Protein AF-A0A519PUT9-F1 (afdb_monomer_lite)

Secondary structure (DSSP, 8-state):
-HHHHHHTT-SSHHHHHHHHHHHHHS-S--S-HHHHHHHH-HHHHHHHHHHHHTT-SPPPP---

Structure (mmCIF, N/CA/C/O backbone):
data_AF-A0A519PUT9-F1
#
_entry.id   AF-A0A519PUT9-F1
#
loop_
_atom_site.group_PDB
_atom_site.id
_atom_site.type_symbol
_atom_site.label_atom_id
_atom_site.label_alt_id
_atom_site.label_comp_id
_atom_site.label_asym_id
_atom_site.label_entity_id
_atom_site.label_seq_id
_atom_site.pdbx_PDB_ins_code
_atom_site.Cartn_x
_a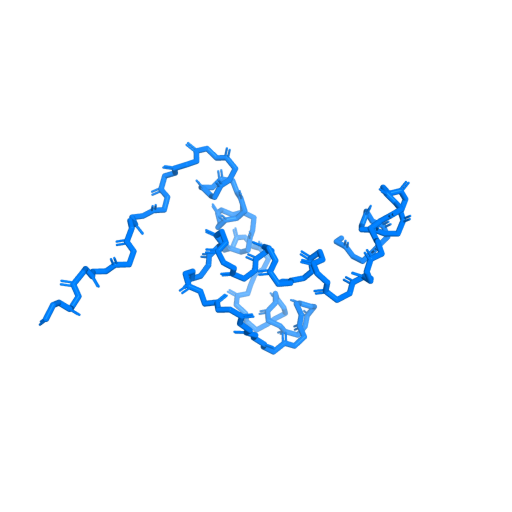tom_site.Cartn_y
_atom_site.Cartn_z
_atom_site.occupancy
_atom_site.B_iso_or_equiv
_atom_site.auth_seq_id
_atom_site.auth_comp_id
_atom_site.auth_asym_id
_atom_site.auth_atom_id
_atom_site.pdbx_PDB_model_num
ATOM 1 N N . VAL A 1 1 ? -2.285 -8.810 -3.697 1.00 86.38 1 VAL A N 1
ATOM 2 C CA . VAL A 1 1 ? -1.503 -7.623 -4.133 1.00 86.38 1 VAL A CA 1
ATOM 3 C C . VAL A 1 1 ? -0.256 -7.950 -4.955 1.00 86.38 1 VAL A C 1
ATOM 5 O O . VAL A 1 1 ? -0.165 -7.425 -6.051 1.00 86.38 1 VAL A O 1
ATOM 8 N N . TYR A 1 2 ? 0.686 -8.796 -4.503 1.00 90.06 2 TYR A N 1
ATOM 9 C CA . TYR A 1 2 ? 1.873 -9.154 -5.313 1.00 90.06 2 TYR A CA 1
ATOM 10 C C . TYR A 1 2 ? 1.503 -9.904 -6.603 1.00 90.06 2 TYR A C 1
ATOM 12 O O . TYR A 1 2 ? 1.913 -9.486 -7.677 1.00 90.06 2 TYR A O 1
ATOM 20 N N . ALA A 1 3 ? 0.693 -10.968 -6.488 1.00 91.75 3 ALA A N 1
ATOM 21 C CA . ALA A 1 3 ? 0.228 -11.749 -7.639 1.00 91.75 3 ALA A CA 1
ATOM 22 C C . ALA A 1 3 ? -0.489 -10.861 -8.666 1.00 91.75 3 ALA A C 1
ATOM 24 O O . ALA A 1 3 ? -0.076 -10.829 -9.809 1.00 91.75 3 ALA A O 1
ATOM 25 N N . VAL A 1 4 ? -1.427 -10.018 -8.215 1.00 91.19 4 VAL A N 1
ATOM 26 C CA . VAL A 1 4 ? -2.109 -9.017 -9.058 1.00 91.19 4 VAL A CA 1
ATOM 27 C C . VAL A 1 4 ? -1.115 -8.152 -9.845 1.00 91.19 4 VAL A C 1
ATOM 29 O O . VAL A 1 4 ? -1.223 -8.052 -11.059 1.00 91.19 4 VAL A O 1
ATOM 32 N N . GLY A 1 5 ? -0.100 -7.575 -9.193 1.00 88.06 5 GLY A N 1
ATOM 33 C CA . GLY A 1 5 ? 0.909 -6.773 -9.898 1.00 88.06 5 GLY A CA 1
ATOM 34 C C . GLY A 1 5 ? 1.690 -7.564 -10.957 1.00 88.06 5 GLY A C 1
ATOM 35 O O . GLY A 1 5 ? 2.018 -7.024 -12.012 1.00 88.06 5 GLY A O 1
ATOM 36 N N . LYS A 1 6 ? 1.957 -8.850 -10.695 1.00 88.56 6 LYS A N 1
ATOM 37 C CA . LYS A 1 6 ? 2.619 -9.755 -11.641 1.00 88.56 6 LYS A CA 1
ATOM 38 C C . LYS A 1 6 ? 1.706 -10.133 -12.812 1.00 88.56 6 LYS A C 1
ATOM 40 O O . LYS A 1 6 ? 2.159 -10.107 -13.951 1.00 88.56 6 LYS A O 1
ATOM 45 N N . ASP A 1 7 ? 0.444 -1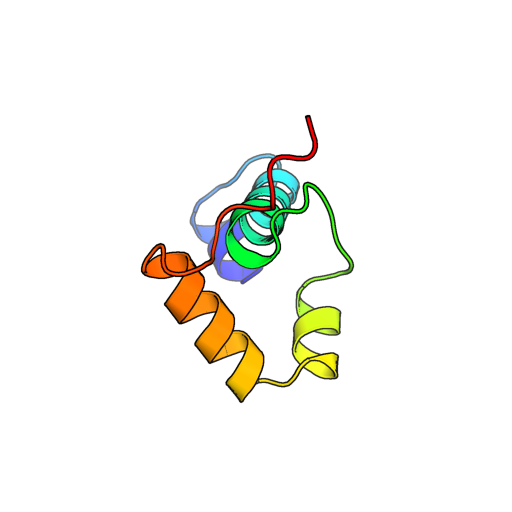0.454 -12.540 1.00 92.94 7 ASP A N 1
ATOM 46 C CA . ASP A 1 7 ? -0.541 -10.886 -13.540 1.00 92.94 7 ASP A CA 1
ATOM 47 C C . ASP A 1 7 ? -0.865 -9.762 -14.535 1.00 92.94 7 ASP A C 1
ATOM 49 O O . ASP A 1 7 ? -1.101 -10.019 -15.712 1.00 92.94 7 ASP A O 1
ATOM 53 N N . HIS A 1 8 ? -0.797 -8.507 -14.083 1.00 88.25 8 HIS A N 1
ATOM 54 C CA . HIS A 1 8 ? -0.935 -7.320 -14.931 1.00 88.25 8 HIS A CA 1
ATOM 55 C C . HIS A 1 8 ? 0.384 -6.856 -15.583 1.00 88.25 8 HIS A C 1
ATOM 57 O O . HIS A 1 8 ? 0.418 -5.780 -16.175 1.00 88.25 8 HIS A O 1
ATOM 63 N N . ALA A 1 9 ? 1.455 -7.655 -15.494 1.00 82.00 9 ALA A N 1
ATOM 64 C CA . ALA A 1 9 ? 2.747 -7.424 -16.148 1.00 82.00 9 ALA A CA 1
ATOM 65 C C . ALA A 1 9 ? 3.363 -6.030 -15.895 1.00 82.00 9 ALA A C 1
ATOM 67 O O . ALA A 1 9 ? 3.981 -5.443 -16.782 1.00 82.00 9 ALA A O 1
ATOM 68 N N . PHE A 1 10 ? 3.224 -5.491 -14.677 1.00 78.06 10 PHE A N 1
ATOM 69 C CA . PHE A 1 10 ? 3.894 -4.241 -14.314 1.00 78.06 10 PHE A CA 1
ATOM 70 C C . PHE A 1 10 ? 5.415 -4.429 -14.286 1.00 78.06 10 PHE A C 1
ATOM 72 O O . PHE A 1 10 ? 5.939 -5.138 -13.421 1.00 78.06 10 PHE A O 1
ATOM 79 N N . GLU A 1 11 ? 6.132 -3.729 -15.170 1.00 79.94 11 GLU A N 1
ATOM 80 C CA . GLU A 1 11 ? 7.593 -3.669 -15.166 1.00 79.94 11 GLU A CA 1
ATOM 81 C C . GLU A 1 11 ? 8.124 -2.232 -15.005 1.00 79.94 11 GLU A C 1
ATOM 83 O O . GLU A 1 11 ? 7.766 -1.351 -15.785 1.00 79.94 11 GLU A O 1
ATOM 88 N N . PRO A 1 12 ? 8.996 -1.981 -14.006 1.00 87.88 12 PRO A N 1
ATOM 89 C CA . PRO A 1 12 ? 9.385 -2.905 -12.938 1.00 87.88 12 PRO A CA 1
ATOM 90 C C . PRO A 1 12 ? 8.231 -3.127 -11.944 1.00 87.88 12 PRO A C 1
ATOM 92 O O . PRO A 1 12 ? 7.533 -2.183 -11.581 1.00 87.88 12 PRO A O 1
ATOM 95 N N . LEU A 1 13 ? 8.097 -4.337 -11.384 1.00 89.00 13 LEU A N 1
ATOM 96 C CA . LEU A 1 13 ? 7.075 -4.660 -10.366 1.00 89.00 13 LEU A CA 1
ATOM 97 C C . LEU A 1 13 ? 7.122 -3.725 -9.140 1.00 89.00 13 LEU A C 1
ATOM 99 O O . LEU A 1 13 ? 6.141 -3.553 -8.424 1.00 89.00 13 LEU A O 1
ATOM 103 N N . ARG A 1 14 ? 8.266 -3.080 -8.891 1.00 89.06 14 ARG A N 1
ATOM 104 C CA . ARG A 1 14 ? 8.404 -2.038 -7.866 1.00 89.06 14 ARG A CA 1
ATOM 105 C C . ARG A 1 14 ? 7.473 -0.842 -8.111 1.00 89.06 14 ARG A C 1
ATOM 107 O O . ARG A 1 14 ? 6.973 -0.287 -7.138 1.00 89.06 14 ARG A O 1
ATOM 114 N N . ALA A 1 15 ? 7.228 -0.468 -9.367 1.00 90.44 15 ALA A N 1
ATOM 115 C CA . ALA A 1 15 ? 6.351 0.645 -9.725 1.00 90.44 15 ALA A CA 1
ATOM 116 C C . ALA A 1 15 ? 4.895 0.383 -9.311 1.00 90.44 15 ALA A C 1
ATOM 118 O O . ALA A 1 15 ? 4.232 1.290 -8.823 1.00 90.44 15 ALA A O 1
ATOM 119 N N . TRP A 1 16 ? 4.433 -0.871 -9.392 1.00 93.44 16 TRP A N 1
ATOM 120 C CA . TRP A 1 16 ? 3.119 -1.277 -8.881 1.00 93.44 16 TRP A CA 1
ATOM 121 C C . TRP A 1 16 ? 2.960 -0.972 -7.385 1.00 93.44 16 TRP A C 1
ATOM 123 O O . TRP A 1 16 ? 1.953 -0.415 -6.957 1.00 93.44 16 TRP A O 1
ATOM 133 N N . PHE A 1 17 ? 3.977 -1.285 -6.578 1.00 93.44 17 PHE A N 1
ATOM 134 C CA . PHE A 1 17 ? 3.942 -0.961 -5.153 1.00 93.44 17 PHE A CA 1
ATOM 135 C C . PHE A 1 17 ? 4.070 0.540 -4.892 1.00 93.44 17 PHE A C 1
ATOM 137 O O . PHE A 1 17 ? 3.409 1.032 -3.986 1.00 93.44 17 PHE A O 1
ATOM 144 N N . GLY A 1 18 ? 4.873 1.261 -5.681 1.00 93.44 18 GLY A N 1
ATOM 145 C CA . GLY A 1 18 ? 4.947 2.725 -5.618 1.00 93.44 18 GLY A CA 1
ATOM 146 C C . GLY A 1 18 ? 3.573 3.368 -5.800 1.00 93.44 18 GLY A C 1
ATOM 147 O O . GLY A 1 18 ? 3.126 4.095 -4.920 1.00 93.44 18 GLY A O 1
ATOM 148 N N . ALA A 1 19 ? 2.850 2.983 -6.855 1.00 93.12 19 ALA A N 1
ATOM 149 C CA . ALA A 1 19 ? 1.496 3.466 -7.115 1.00 93.12 19 ALA A CA 1
ATOM 150 C C . ALA A 1 19 ? 0.524 3.153 -5.962 1.00 93.12 19 ALA A C 1
ATOM 152 O O . ALA A 1 19 ? -0.276 4.005 -5.584 1.00 93.12 19 ALA A O 1
ATOM 153 N N . LEU A 1 20 ? 0.612 1.963 -5.350 1.00 94.19 20 LEU A N 1
ATOM 154 C CA . LEU A 1 20 ? -0.188 1.646 -4.161 1.00 94.19 20 LEU A CA 1
ATOM 155 C C . LEU A 1 20 ? 0.112 2.596 -2.991 1.00 94.19 20 LEU A C 1
ATOM 157 O O . LEU A 1 20 ? -0.817 2.996 -2.298 1.00 94.19 20 LEU A O 1
ATOM 161 N N . TYR A 1 21 ? 1.372 2.968 -2.753 1.00 95.31 21 TYR A N 1
ATOM 162 C CA . TYR A 1 21 ? 1.714 3.909 -1.679 1.00 95.31 21 TYR A CA 1
ATOM 163 C C . TYR A 1 21 ? 1.280 5.339 -1.984 1.00 95.31 21 TYR A C 1
ATOM 165 O O . TYR A 1 21 ? 0.788 6.025 -1.087 1.00 95.31 21 TYR A O 1
ATOM 173 N N . GLU A 1 22 ? 1.407 5.766 -3.235 1.00 94.44 22 GLU A N 1
ATOM 174 C CA . GLU A 1 22 ? 0.982 7.096 -3.661 1.00 94.44 22 GLU A CA 1
ATOM 175 C C . GLU A 1 22 ? -0.531 7.245 -3.517 1.00 94.44 22 GLU A C 1
ATOM 177 O O . GLU A 1 22 ? -0.996 8.191 -2.886 1.00 94.44 22 GLU A O 1
ATOM 182 N N . VAL A 1 23 ? -1.293 6.268 -4.020 1.00 94.12 23 VAL A N 1
ATOM 183 C CA . VAL A 1 23 ? -2.759 6.282 -3.954 1.00 94.12 23 VAL A CA 1
ATOM 184 C C . VAL A 1 23 ? -3.248 6.145 -2.517 1.00 94.12 23 VAL A C 1
ATOM 186 O O . VAL A 1 23 ? -4.110 6.909 -2.102 1.00 94.12 23 VAL A O 1
ATOM 189 N N . LEU A 1 24 ? -2.727 5.180 -1.753 1.00 95.25 24 LEU A N 1
ATOM 190 C CA . LEU A 1 24 ? -3.306 4.831 -0.452 1.00 95.25 24 LEU A CA 1
ATOM 191 C C . LEU A 1 24 ? -2.799 5.702 0.697 1.00 95.25 24 LEU A C 1
ATOM 193 O O . LEU A 1 24 ? -3.525 5.901 1.665 1.00 95.25 24 LEU A O 1
ATOM 197 N N . LEU A 1 25 ? -1.556 6.179 0.628 1.00 93.06 25 LEU A N 1
ATOM 198 C CA . LEU A 1 25 ? -0.889 6.854 1.747 1.00 93.06 25 LEU A CA 1
ATOM 199 C C . LEU A 1 25 ? -0.322 8.231 1.373 1.00 93.06 25 LEU A C 1
ATOM 201 O O . LEU A 1 25 ? 0.235 8.898 2.244 1.00 93.06 25 LEU A O 1
ATOM 205 N N . GLY A 1 26 ? -0.414 8.655 0.106 1.00 93.12 26 GLY A N 1
ATOM 206 C CA . GLY A 1 26 ? 0.196 9.903 -0.362 1.00 93.12 26 GLY A CA 1
ATOM 207 C C . GLY A 1 26 ? 1.728 9.899 -0.300 1.00 93.12 26 GLY A C 1
ATOM 208 O O . GLY A 1 26 ? 2.341 10.961 -0.222 1.00 93.12 26 GLY A O 1
ATOM 209 N N . ALA A 1 27 ? 2.356 8.719 -0.292 1.00 92.44 27 ALA A N 1
ATOM 210 C CA . ALA A 1 27 ? 3.800 8.560 -0.137 1.00 92.44 27 ALA A CA 1
ATOM 211 C C . ALA A 1 27 ? 4.409 7.840 -1.345 1.00 92.44 27 ALA A C 1
ATOM 213 O O . ALA A 1 27 ? 3.858 6.864 -1.833 1.00 92.44 27 ALA A O 1
ATOM 214 N N . SER A 1 28 ? 5.596 8.254 -1.790 1.00 91.00 28 SER A N 1
ATOM 215 C CA . SER A 1 28 ? 6.291 7.623 -2.928 1.00 91.00 28 SER A CA 1
ATOM 216 C C . SER A 1 28 ? 6.940 6.270 -2.595 1.00 91.00 28 SER A C 1
ATOM 218 O O . SER A 1 28 ? 7.403 5.545 -3.476 1.00 91.00 28 SER A O 1
ATOM 220 N N . GLN A 1 29 ? 7.012 5.917 -1.309 1.00 91.62 29 GLN A N 1
ATOM 221 C CA . GLN A 1 29 ? 7.594 4.669 -0.822 1.00 91.62 29 GLN A CA 1
ATOM 222 C C . GLN A 1 29 ? 7.019 4.279 0.544 1.00 91.62 29 GLN A C 1
ATOM 224 O O . GLN A 1 29 ? 6.504 5.119 1.278 1.00 91.62 29 GLN A O 1
ATOM 229 N N . GLY A 1 30 ? 7.168 3.006 0.914 1.00 90.69 30 GLY A N 1
ATOM 230 C CA . GLY A 1 30 ? 6.692 2.482 2.192 1.00 90.69 30 GLY A CA 1
ATOM 231 C C . GLY A 1 30 ? 7.345 1.152 2.590 1.00 90.69 30 GLY A C 1
ATOM 232 O O . GLY A 1 30 ? 8.209 0.641 1.868 1.00 90.69 30 GLY A O 1
ATOM 233 N N . PRO A 1 31 ? 6.956 0.581 3.750 1.00 93.62 31 PRO A N 1
ATOM 234 C CA . PRO A 1 31 ? 7.381 -0.758 4.179 1.00 93.62 31 PRO A CA 1
ATOM 235 C C . PRO A 1 31 ? 6.894 -1.832 3.193 1.00 93.62 31 PRO A C 1
ATOM 237 O O . PRO A 1 31 ? 6.222 -1.533 2.223 1.00 93.62 31 PRO A O 1
ATOM 240 N N . ARG A 1 32 ? 7.174 -3.122 3.408 1.00 94.31 32 ARG A N 1
ATOM 241 C CA . ARG A 1 32 ? 6.549 -4.166 2.568 1.00 94.31 32 ARG A CA 1
ATOM 242 C C . ARG A 1 32 ? 5.032 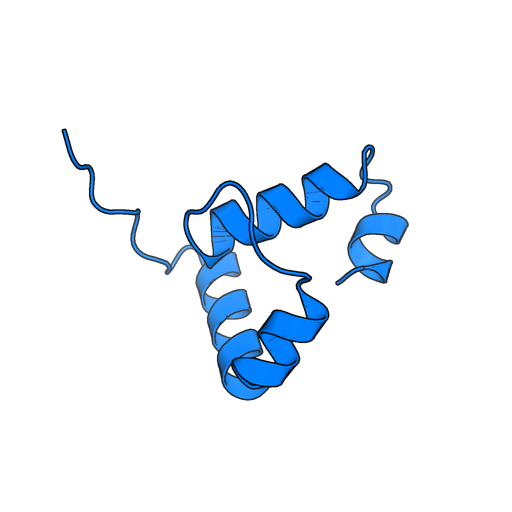-4.173 2.788 1.00 94.31 32 ARG A C 1
ATOM 244 O O . ARG A 1 32 ? 4.595 -4.289 3.932 1.00 94.31 32 ARG A O 1
ATOM 251 N N . PHE A 1 33 ? 4.236 -4.143 1.714 1.00 94.75 33 PHE A N 1
ATOM 252 C CA . PHE A 1 33 ? 2.769 -4.047 1.810 1.00 94.75 33 PHE A CA 1
ATOM 253 C C . PHE A 1 33 ? 2.138 -5.145 2.680 1.00 94.75 33 PHE A C 1
ATOM 255 O O . PHE A 1 33 ? 1.240 -4.872 3.465 1.00 94.75 33 PHE A O 1
ATOM 262 N N . GLY A 1 34 ? 2.642 -6.383 2.599 1.00 94.44 34 GLY A N 1
ATOM 263 C CA . GLY A 1 34 ? 2.154 -7.483 3.439 1.00 94.44 34 GLY A CA 1
ATOM 264 C C . GLY A 1 34 ? 2.378 -7.250 4.939 1.00 94.44 34 GLY A C 1
ATOM 265 O O . GLY A 1 34 ? 1.472 -7.475 5.733 1.00 94.44 34 GLY A O 1
ATOM 266 N N . SER A 1 35 ? 3.555 -6.750 5.329 1.00 95.81 35 SER A N 1
ATOM 267 C CA . SER A 1 35 ? 3.857 -6.416 6.729 1.00 95.81 35 SER A CA 1
ATOM 268 C C . SER A 1 35 ? 3.048 -5.216 7.214 1.00 95.81 35 SER A C 1
ATOM 270 O O . SER A 1 35 ? 2.589 -5.214 8.351 1.00 95.81 35 SER A O 1
ATOM 272 N N . PHE A 1 36 ? 2.832 -4.228 6.342 1.00 95.50 36 PHE A N 1
ATOM 273 C CA . PHE A 1 36 ? 1.925 -3.117 6.621 1.00 95.50 36 PHE A CA 1
ATOM 274 C C . PHE A 1 36 ? 0.512 -3.623 6.925 1.00 95.50 36 PHE A C 1
ATOM 276 O O . PHE A 1 36 ? -0.002 -3.336 8.000 1.00 95.50 36 PHE A O 1
ATOM 283 N N . ALA A 1 37 ? -0.076 -4.439 6.044 1.00 95.94 37 ALA A N 1
ATOM 284 C CA . ALA A 1 37 ? -1.427 -4.967 6.232 1.00 95.94 37 ALA A CA 1
ATOM 285 C C . ALA A 1 37 ? -1.558 -5.827 7.503 1.00 95.94 37 ALA A C 1
ATOM 287 O O . ALA A 1 37 ? -2.574 -5.766 8.192 1.00 95.94 37 ALA A O 1
ATOM 288 N N . ALA A 1 38 ? -0.517 -6.597 7.844 1.00 96.88 38 ALA A N 1
ATOM 289 C CA . ALA A 1 38 ? -0.492 -7.415 9.055 1.00 96.88 38 ALA A CA 1
ATOM 290 C C . ALA A 1 38 ? -0.530 -6.579 10.348 1.00 96.88 38 ALA A C 1
ATOM 292 O O . ALA A 1 38 ? -1.167 -6.991 11.312 1.00 96.88 38 ALA A O 1
ATOM 293 N N . ILE A 1 39 ? 0.134 -5.417 10.371 1.00 97.38 39 ILE A N 1
ATOM 294 C CA . ILE A 1 39 ? 0.178 -4.525 11.542 1.00 97.38 39 ILE A CA 1
ATOM 295 C C . ILE A 1 39 ? -1.036 -3.589 11.573 1.00 97.38 39 ILE A C 1
ATOM 297 O O . ILE A 1 39 ? -1.622 -3.374 12.630 1.00 97.38 39 ILE A O 1
ATOM 301 N N . TYR A 1 40 ? -1.412 -3.032 10.420 1.00 95.62 40 TYR A N 1
ATOM 302 C CA . TYR A 1 40 ? -2.517 -2.080 10.285 1.00 95.62 40 TYR A CA 1
ATOM 303 C C . TYR A 1 40 ? -3.890 -2.739 10.482 1.00 95.62 40 TYR A C 1
ATOM 305 O O . TYR A 1 40 ? -4.839 -2.093 10.923 1.00 95.62 40 TYR A O 1
ATOM 313 N N . GLY A 1 41 ? -3.973 -4.039 10.197 1.00 97.88 41 GLY A N 1
ATOM 314 C CA . GLY A 1 41 ? -5.181 -4.837 10.325 1.00 97.88 41 GLY A CA 1
ATOM 315 C C . GLY A 1 41 ? -5.874 -5.045 8.983 1.00 97.88 41 GLY A C 1
ATOM 316 O O . GLY A 1 41 ? -5.897 -4.173 8.110 1.00 97.88 41 GLY A O 1
ATOM 317 N N . LEU A 1 42 ? -6.448 -6.237 8.815 1.00 96.44 42 LEU A N 1
ATOM 318 C CA . LEU A 1 42 ? -7.141 -6.621 7.588 1.00 96.44 42 LEU A CA 1
ATOM 319 C C . LEU A 1 42 ? -8.380 -5.745 7.309 1.00 96.44 42 LEU A C 1
ATOM 321 O O . LEU A 1 42 ? -8.453 -5.220 6.198 1.00 96.44 42 LEU A O 1
ATOM 325 N N . PRO A 1 43 ? -9.312 -5.518 8.262 1.00 98.06 43 PRO A N 1
ATOM 326 C CA . PRO A 1 43 ? -10.477 -4.664 8.012 1.00 98.06 43 PRO A CA 1
ATOM 327 C C . PRO A 1 43 ? -10.094 -3.237 7.604 1.00 98.06 43 PRO A C 1
ATOM 329 O O . PRO A 1 43 ? -10.651 -2.683 6.661 1.00 98.06 43 PRO A O 1
ATOM 332 N N . GLN A 1 44 ? -9.096 -2.664 8.276 1.00 97.62 44 GLN A N 1
ATOM 333 C CA . GLN A 1 44 ? -8.599 -1.318 8.011 1.00 97.62 44 GLN A CA 1
ATOM 334 C C . GLN A 1 44 ? -7.914 -1.240 6.644 1.00 97.62 44 GLN A C 1
ATOM 336 O O . GLN A 1 44 ? -8.105 -0.276 5.910 1.00 97.62 44 GLN A O 1
ATOM 341 N N . THR A 1 45 ? -7.153 -2.274 6.271 1.00 97.19 45 THR A N 1
ATOM 342 C CA . THR A 1 45 ? -6.512 -2.363 4.952 1.00 97.19 45 THR A CA 1
ATOM 343 C C . THR A 1 45 ? -7.547 -2.447 3.830 1.00 97.19 45 THR A C 1
ATOM 345 O O . THR A 1 45 ? -7.365 -1.805 2.800 1.00 97.19 45 THR A O 1
ATOM 348 N N . ILE A 1 46 ? -8.634 -3.204 4.023 1.00 97.50 46 ILE A N 1
ATOM 349 C CA . ILE A 1 46 ? -9.745 -3.276 3.060 1.00 97.50 46 ILE A CA 1
ATOM 350 C C . ILE A 1 46 ? -10.387 -1.896 2.903 1.00 97.50 46 ILE A C 1
ATOM 352 O O . ILE A 1 46 ? -10.432 -1.386 1.788 1.00 97.50 46 ILE A O 1
ATOM 356 N N . ALA A 1 47 ? -10.777 -1.258 4.011 1.00 97.88 47 ALA A N 1
ATOM 357 C CA . ALA A 1 47 ? -11.397 0.067 3.981 1.00 97.88 47 ALA A CA 1
ATOM 358 C C . ALA A 1 47 ? -10.495 1.123 3.315 1.00 97.88 47 ALA A C 1
ATOM 360 O O . ALA A 1 47 ? -10.972 1.960 2.553 1.00 97.88 47 ALA A O 1
ATOM 361 N N . LEU A 1 48 ? -9.182 1.064 3.558 1.00 96.69 48 LEU A N 1
ATOM 362 C CA . LEU A 1 48 ? -8.208 1.953 2.928 1.00 96.69 48 LEU A CA 1
ATOM 363 C C . LEU A 1 48 ? -8.134 1.741 1.409 1.00 96.69 48 LEU A C 1
ATOM 365 O O . LEU A 1 48 ? -8.118 2.712 0.654 1.00 96.69 48 LEU A O 1
ATOM 369 N N . ILE A 1 49 ? -8.097 0.483 0.957 1.00 96.12 49 ILE A N 1
ATOM 370 C CA . ILE A 1 49 ? -8.083 0.143 -0.472 1.00 96.12 49 ILE A CA 1
ATOM 371 C C . ILE A 1 49 ? -9.382 0.589 -1.144 1.00 96.12 49 ILE A C 1
ATOM 373 O O . ILE A 1 49 ? -9.325 1.171 -2.224 1.00 96.12 49 ILE A O 1
ATOM 377 N N . GLU A 1 50 ? -10.531 0.356 -0.513 1.00 97.44 50 GLU A N 1
ATOM 378 C CA . GLU A 1 50 ? -11.836 0.790 -1.022 1.00 97.44 50 GLU A CA 1
ATOM 379 C C . GLU A 1 50 ? -11.910 2.315 -1.138 1.00 97.44 50 GLU A C 1
ATOM 381 O O . GLU A 1 50 ? -12.271 2.836 -2.193 1.00 97.44 50 GLU A O 1
ATOM 386 N N . ALA A 1 51 ? -11.495 3.040 -0.097 1.00 96.50 51 ALA A N 1
ATOM 387 C CA . ALA A 1 51 ? -11.446 4.497 -0.122 1.00 96.50 51 ALA A CA 1
ATOM 388 C C . ALA A 1 51 ? -10.508 5.019 -1.224 1.00 96.50 51 ALA A C 1
ATOM 390 O O . ALA A 1 51 ? -10.872 5.945 -1.951 1.00 96.50 51 ALA A O 1
ATOM 391 N N . GLY A 1 52 ? -9.329 4.412 -1.393 1.00 95.44 52 GLY A N 1
ATOM 392 C CA . GLY A 1 52 ? -8.388 4.773 -2.457 1.00 95.44 52 GLY A CA 1
ATOM 393 C C . GLY A 1 52 ? -8.928 4.491 -3.857 1.00 95.44 52 GLY A C 1
ATOM 394 O O . GLY A 1 52 ? -8.842 5.351 -4.731 1.00 95.44 52 GLY A O 1
ATOM 395 N N . ALA A 1 53 ? -9.555 3.332 -4.062 1.00 94.00 53 ALA A N 1
ATOM 396 C CA . ALA A 1 53 ? -10.180 2.967 -5.334 1.00 94.00 53 ALA A CA 1
ATOM 397 C C . ALA A 1 53 ? -11.356 3.889 -5.702 1.00 94.00 53 ALA A C 1
ATOM 399 O O . ALA A 1 53 ? -11.593 4.137 -6.883 1.00 94.00 53 ALA A O 1
ATOM 400 N N . ASN A 1 54 ? -12.052 4.433 -4.701 1.00 96.12 54 ASN A N 1
ATOM 401 C CA . ASN A 1 54 ? -13.151 5.383 -4.880 1.00 96.12 54 ASN A CA 1
ATOM 402 C C . ASN A 1 54 ? -12.700 6.856 -4.925 1.00 96.12 54 ASN A C 1
ATOM 404 O O . ASN A 1 54 ? -13.548 7.743 -5.025 1.00 96.12 54 ASN A O 1
ATOM 408 N N . GLY A 1 55 ? -11.397 7.146 -4.815 1.00 93.12 55 GLY A N 1
ATOM 409 C CA . GLY A 1 55 ? -10.876 8.519 -4.803 1.00 93.12 55 GLY A CA 1
ATOM 410 C C . GLY A 1 55 ? -11.275 9.335 -3.564 1.00 93.12 55 GLY A C 1
ATOM 411 O O . GLY A 1 55 ? -11.373 10.556 -3.633 1.00 93.12 55 GLY A O 1
ATOM 412 N N . GLN A 1 56 ? -11.539 8.672 -2.436 1.00 94.62 56 GLN A N 1
ATOM 413 C CA . GLN A 1 56 ? -12.031 9.283 -1.191 1.00 94.62 56 GLN A CA 1
ATOM 414 C C . GLN A 1 56 ? -10.913 9.652 -0.207 1.00 94.62 56 GLN A C 1
ATOM 416 O O . GLN A 1 56 ? -11.180 10.196 0.865 1.00 94.62 56 GLN A O 1
ATOM 421 N N . LEU A 1 57 ? -9.662 9.345 -0.545 1.00 90.62 57 LEU A N 1
ATOM 422 C CA . LEU A 1 57 ? -8.511 9.728 0.259 1.00 90.62 57 LEU A CA 1
ATOM 423 C C . LEU A 1 57 ? -8.218 11.207 0.007 1.00 90.62 57 LEU A C 1
ATOM 42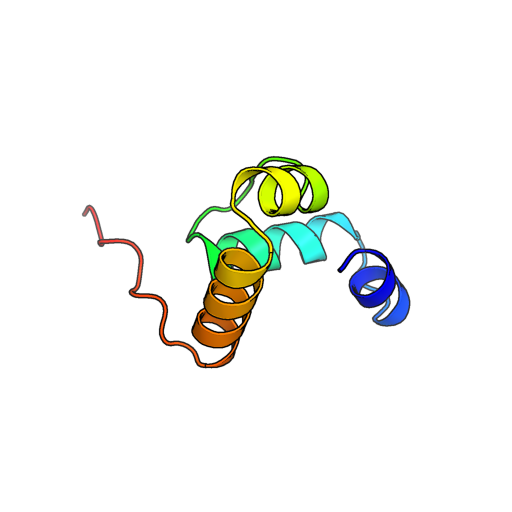5 O O . LEU A 1 57 ? -8.039 11.629 -1.134 1.00 90.62 57 LEU A O 1
ATOM 429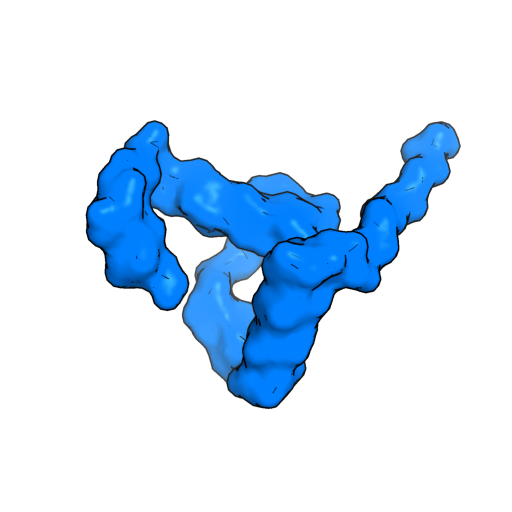 N N . ALA A 1 58 ? -8.233 12.008 1.074 1.00 72.19 58 ALA A N 1
ATOM 430 C CA . ALA A 1 58 ? -7.956 13.434 0.974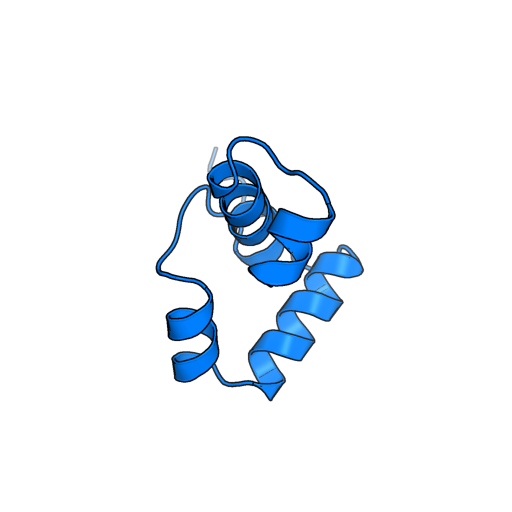 1.00 72.19 58 ALA A CA 1
ATOM 431 C C . ALA A 1 58 ? -6.569 13.658 0.338 1.00 72.19 58 ALA A C 1
ATOM 433 O O . ALA A 1 58 ? -5.632 12.923 0.669 1.00 72.19 58 ALA A O 1
ATOM 434 N N . PRO A 1 59 ? -6.404 14.662 -0.543 1.00 63.22 59 PRO A N 1
ATOM 435 C CA . PRO A 1 59 ? -5.086 15.006 -1.055 1.00 63.22 59 PRO A CA 1
ATOM 436 C C . PRO A 1 59 ? -4.176 15.365 0.123 1.00 63.22 59 PRO A C 1
ATOM 438 O O . PRO A 1 59 ? -4.611 16.039 1.063 1.00 63.22 59 PRO A O 1
ATOM 441 N N . ALA A 1 60 ? -2.920 14.909 0.078 1.00 53.59 60 ALA A N 1
ATOM 442 C CA . ALA A 1 60 ? -1.913 15.325 1.047 1.00 53.59 60 ALA A CA 1
ATOM 443 C C . ALA A 1 60 ? -1.942 16.863 1.155 1.00 53.59 60 ALA A C 1
ATOM 445 O O . ALA A 1 60 ? -2.022 17.530 0.116 1.00 53.59 60 ALA A O 1
ATOM 446 N N . PRO A 1 61 ? -1.944 17.441 2.372 1.00 47.41 61 PRO A N 1
ATOM 447 C CA . PRO A 1 61 ? -2.004 18.885 2.527 1.00 47.41 61 PRO A CA 1
ATOM 448 C C . PRO A 1 61 ? -0.878 19.518 1.708 1.00 47.41 61 PRO A C 1
ATOM 450 O O . PRO A 1 61 ? 0.279 19.116 1.808 1.00 47.41 61 PRO A O 1
ATOM 453 N N . ASN A 1 62 ? -1.241 20.483 0.865 1.00 50.94 62 ASN A N 1
ATOM 454 C CA . ASN A 1 62 ? -0.291 21.283 0.110 1.00 50.94 62 ASN A CA 1
ATOM 455 C C . ASN A 1 62 ? 0.484 22.159 1.106 1.00 50.94 62 ASN A C 1
ATOM 457 O O . ASN A 1 62 ? 0.036 23.250 1.452 1.00 50.94 62 ASN A O 1
ATOM 461 N N . ILE A 1 63 ? 1.608 21.658 1.621 1.00 48.78 63 ILE A N 1
ATOM 462 C CA . ILE A 1 63 ? 2.617 22.500 2.266 1.00 48.78 63 ILE A CA 1
ATOM 463 C C . ILE A 1 63 ? 3.393 23.215 1.156 1.00 48.78 63 ILE A C 1
ATOM 465 O O . ILE A 1 63 ? 4.371 22.686 0.629 1.00 48.78 63 ILE A O 1
ATOM 469 N N . SER A 1 64 ? 2.868 24.382 0.763 1.00 50.34 64 SER A N 1
ATOM 470 C CA . SER A 1 64 ? 3.606 25.427 0.038 1.00 50.34 64 SER A CA 1
ATOM 471 C C . SER A 1 64 ? 4.638 26.095 0.939 1.00 50.34 64 SER A C 1
ATOM 473 O O . SER A 1 64 ? 4.363 26.209 2.156 1.00 50.34 64 SER A O 1
#

pLDDT: mean 88.85, std 12.76, range [47.41, 98.06]

Sequence (64 aa):
VYAVGKDHAFEPLRAWFGALYEVLLGASQGPRFGSFAAIYGLPQTIALIEAGANGQLAPAPNIS

Foldseek 3Di:
DQVVLVVVPDVVSVVVVLVVCCLQPVDSDDDPPVVVCVVCDVVNVVVSVVCSVVVNDDHDPPPD

Radius of gyration: 12.36 Å; chains: 1; bounding box: 22×37×28 Å